Protein AF-L0RBZ3-F1 (afdb_monomer_lite)

Secondary structure (DSSP, 8-state):
---------------------------------------------------PPPS---PPTT-EEE--SSSS-SEEEEEEETTEEEEEEEESS-HHHHHHHHHHHTT-BHHHHHHHHTT---TTSS--HHHHHHHHHHHHHHHH-

Sequence (145 aa):
MLHFHDGKYNVANALFINLNNILSVNKYRGHDLNQHTGSNMENITIQPNIMTPPESLTTPAGTEIFIPKGVCAKQINFAVEDGKLSYLNFTGGCDGNLKAVSALTEGMELEDIIRKLSGITCGKKSTSCPDQLCCALREYINEKE

Foldseek 3Di:
DDDDDDDDDDDDDDDDDDDDDDDDDDDDDDDDDDDDDDDDPDPPPPDPPPPDPPPPDDQDPQWDWDQFPQEQWGIWIWHDDPQATQFIDTHGDDVVVRVVLGVVRHRHHLVVLLVPQAQDADDPTRHYPSNSVSVVSVVVVVVVD

InterPro domains:
  IPR023806 Conserved hypothetical protein CHP03905 [TIGR03905] (66-139)
  IPR024434 TSCPD domain [PF12637] (61-140)

Radius of gyration: 24.5 Å; chains: 1; bounding box: 53×67×56 Å

pLDDT: mean 73.97, std 28.12, range [30.16, 98.75]

Structure (mmCIF, N/CA/C/O backbone):
data_AF-L0RBZ3-F1
#
_entry.id   AF-L0RBZ3-F1
#
loop_
_atom_site.group_PDB
_atom_site.id
_atom_site.type_symbol
_atom_site.label_atom_id
_atom_site.label_alt_id
_atom_site.label_comp_id
_atom_site.label_asym_id
_atom_site.label_entity_id
_atom_site.label_seq_id
_atom_site.pdbx_PDB_ins_code
_atom_site.Cartn_x
_atom_site.Cartn_y
_atom_site.Cartn_z
_atom_site.occupancy
_atom_site.B_iso_or_equiv
_atom_site.auth_seq_id
_atom_site.auth_comp_id
_atom_site.auth_asym_id
_atom_site.auth_atom_id
_atom_site.pdbx_PDB_model_num
ATOM 1 N N . MET A 1 1 ? -1.928 -14.772 38.649 1.00 39.44 1 MET A N 1
ATOM 2 C CA . MET A 1 1 ? -0.603 -14.493 39.241 1.00 39.44 1 MET A CA 1
ATOM 3 C C . MET A 1 1 ? -0.080 -13.245 38.552 1.00 39.44 1 MET A C 1
ATOM 5 O O . MET A 1 1 ? -0.049 -13.224 37.331 1.00 39.44 1 MET A O 1
ATOM 9 N N . LEU A 1 2 ? 0.119 -12.179 39.325 1.00 30.16 2 LEU A N 1
ATOM 10 C CA . LEU A 1 2 ? 0.317 -10.798 38.880 1.00 30.16 2 LEU A CA 1
ATOM 11 C C . LEU A 1 2 ? 1.786 -10.517 38.498 1.00 30.16 2 LEU A C 1
ATOM 13 O O . LEU A 1 2 ? 2.682 -11.036 39.152 1.00 30.16 2 LEU A O 1
ATOM 17 N N . HIS A 1 3 ? 1.943 -9.688 37.457 1.00 36.25 3 HIS A N 1
ATOM 18 C CA . HIS A 1 3 ? 2.970 -8.671 37.144 1.00 36.25 3 HIS A CA 1
ATOM 19 C C . HIS A 1 3 ? 4.414 -8.783 37.658 1.00 36.25 3 HIS A C 1
ATOM 21 O O . HIS A 1 3 ? 4.619 -8.887 38.858 1.00 36.25 3 HIS A O 1
ATOM 27 N N . PHE A 1 4 ? 5.380 -8.455 36.778 1.00 34.16 4 PHE A N 1
ATOM 28 C CA . PHE A 1 4 ? 6.586 -7.676 37.125 1.00 34.16 4 PHE A CA 1
ATOM 29 C C . PHE A 1 4 ? 7.019 -6.717 35.991 1.00 34.16 4 PHE A C 1
ATOM 31 O O . PHE A 1 4 ? 6.820 -7.003 34.813 1.00 34.16 4 PHE A O 1
ATOM 38 N N . HIS A 1 5 ? 7.549 -5.562 36.411 1.00 36.91 5 HIS A N 1
ATOM 39 C CA . HIS A 1 5 ? 7.941 -4.342 35.684 1.00 36.91 5 HIS A CA 1
ATOM 40 C C . HIS A 1 5 ? 9.447 -4.284 35.327 1.00 36.91 5 HIS A C 1
ATOM 42 O O . HIS A 1 5 ? 10.261 -4.929 35.981 1.00 36.91 5 HIS A O 1
ATOM 48 N N . ASP A 1 6 ? 9.755 -3.407 34.359 1.00 43.78 6 ASP A N 1
ATOM 49 C CA . ASP A 1 6 ? 10.939 -2.546 34.141 1.00 43.78 6 ASP A CA 1
ATOM 50 C C . ASP A 1 6 ? 12.381 -3.093 34.173 1.00 43.78 6 ASP A C 1
ATOM 52 O O . ASP A 1 6 ? 12.951 -3.412 35.214 1.00 43.78 6 ASP A O 1
ATOM 56 N N . GLY A 1 7 ? 13.053 -2.974 33.018 1.00 33.84 7 GLY A N 1
ATOM 57 C CA . GLY A 1 7 ? 14.505 -3.087 32.860 1.00 33.84 7 GLY A CA 1
ATOM 58 C C . GLY A 1 7 ? 15.059 -1.963 31.980 1.00 33.84 7 GLY A C 1
ATOM 59 O O . GLY A 1 7 ? 14.930 -1.986 30.760 1.00 33.84 7 GLY A O 1
ATOM 60 N N . LYS A 1 8 ? 15.665 -0.965 32.627 1.00 37.09 8 LYS A N 1
ATOM 61 C CA . LYS A 1 8 ? 16.346 0.197 32.038 1.00 37.09 8 LYS A CA 1
ATOM 62 C C . LYS A 1 8 ? 17.596 -0.237 31.259 1.00 37.09 8 LYS A C 1
ATOM 64 O O . LYS A 1 8 ? 18.423 -0.953 31.815 1.00 37.09 8 LYS A O 1
ATOM 69 N N . TYR A 1 9 ? 17.809 0.303 30.058 1.00 37.69 9 TYR A N 1
ATOM 70 C CA . TYR A 1 9 ? 19.119 0.282 29.398 1.00 37.69 9 TYR A CA 1
ATOM 71 C C . TYR A 1 9 ? 19.612 1.710 29.188 1.00 37.69 9 TYR A C 1
ATOM 73 O O . TYR A 1 9 ? 18.964 2.520 28.533 1.00 37.69 9 TYR A O 1
ATOM 81 N N . ASN A 1 10 ? 20.762 2.007 29.786 1.00 35.66 10 ASN A N 1
ATOM 82 C CA . ASN A 1 10 ? 21.497 3.249 29.622 1.00 35.66 10 ASN A CA 1
ATOM 83 C C . ASN A 1 10 ? 22.984 2.875 29.593 1.00 35.66 10 ASN A C 1
ATOM 85 O O . ASN A 1 10 ? 23.515 2.425 30.606 1.00 35.66 10 ASN A O 1
ATOM 89 N N . VAL A 1 11 ? 23.642 3.019 28.442 1.00 40.28 11 VAL A N 1
ATOM 90 C CA . VAL A 1 11 ? 25.105 3.095 28.345 1.00 40.28 11 VAL A CA 1
ATOM 91 C C . VAL A 1 11 ? 25.464 4.147 27.305 1.00 40.28 11 VAL A C 1
ATOM 93 O O . VAL A 1 11 ? 25.094 4.068 26.136 1.00 40.28 11 VAL A O 1
ATOM 96 N N . ALA A 1 12 ? 26.153 5.169 27.792 1.00 34.03 12 ALA A N 1
ATOM 97 C CA . ALA A 1 12 ? 26.758 6.231 27.021 1.00 34.03 12 ALA A CA 1
ATOM 98 C C . ALA A 1 12 ? 28.023 5.748 26.284 1.00 34.03 12 ALA A C 1
ATOM 100 O O . ALA A 1 12 ? 28.672 4.793 26.705 1.00 34.03 12 ALA A O 1
ATOM 101 N N . ASN A 1 13 ? 28.402 6.540 25.275 1.00 33.22 13 ASN A N 1
ATOM 102 C CA . ASN A 1 13 ? 29.699 6.631 24.592 1.00 33.22 13 ASN A CA 1
ATOM 103 C C . ASN A 1 13 ? 30.103 5.536 23.590 1.00 33.22 13 ASN A C 1
ATOM 105 O O . ASN A 1 13 ? 30.628 4.493 23.960 1.00 33.22 13 ASN A O 1
ATOM 109 N N . ALA A 1 14 ? 30.109 5.919 22.309 1.00 34.59 14 ALA A N 1
ATOM 110 C CA . ALA A 1 14 ? 31.363 6.048 21.561 1.00 34.59 14 ALA A CA 1
ATOM 111 C C . ALA A 1 14 ? 31.198 7.050 20.402 1.00 34.59 14 ALA A C 1
ATOM 113 O O . ALA A 1 14 ? 30.315 6.926 19.558 1.00 34.59 14 ALA A O 1
ATOM 114 N N . LEU A 1 15 ? 32.051 8.072 20.429 1.00 33.34 15 LEU A N 1
ATOM 115 C CA . LEU A 1 15 ? 32.240 9.126 19.436 1.00 33.34 15 LEU A CA 1
ATOM 116 C C . LEU A 1 15 ? 32.949 8.578 18.175 1.00 33.34 15 LEU A C 1
ATOM 118 O O . LEU A 1 15 ? 33.496 7.481 18.218 1.00 33.34 15 LEU A O 1
ATOM 122 N N . PHE A 1 16 ? 33.039 9.429 17.142 1.00 34.19 16 PHE A N 1
ATOM 123 C CA . PHE A 1 16 ? 33.895 9.383 15.936 1.00 34.19 16 PHE A CA 1
ATOM 124 C C . PHE A 1 16 ? 33.247 8.913 14.631 1.00 34.19 16 PHE A C 1
ATOM 126 O O . PHE A 1 16 ? 33.379 7.748 14.289 1.00 34.19 16 PHE A O 1
ATOM 133 N N . ILE A 1 17 ? 32.748 9.863 13.816 1.00 39.88 17 ILE A N 1
ATOM 134 C CA . ILE A 1 17 ? 33.034 9.896 12.365 1.00 39.88 17 ILE A CA 1
ATOM 135 C C . ILE A 1 17 ? 33.195 11.356 11.881 1.00 39.88 17 ILE A C 1
ATOM 137 O O . ILE A 1 17 ? 32.236 12.103 11.736 1.00 39.88 17 ILE A O 1
ATOM 141 N N . ASN A 1 18 ? 34.465 11.729 11.709 1.00 39.19 18 ASN A N 1
ATOM 142 C CA . ASN A 1 18 ? 35.099 12.483 10.616 1.00 39.19 18 ASN A CA 1
ATOM 143 C C . ASN A 1 18 ? 34.283 13.537 9.817 1.00 39.19 18 ASN A C 1
ATOM 145 O O . ASN A 1 18 ? 33.450 13.199 8.977 1.00 39.19 18 ASN A O 1
ATOM 149 N N . LEU A 1 19 ? 34.645 14.817 9.998 1.00 40.09 19 LEU A N 1
ATOM 150 C CA . LEU A 1 19 ? 34.426 15.894 9.024 1.00 40.09 19 LEU A CA 1
ATOM 151 C C . LEU A 1 19 ? 35.299 15.650 7.788 1.00 40.09 19 LEU A C 1
ATOM 153 O O . LEU A 1 19 ? 36.502 15.527 7.961 1.00 40.09 19 LEU A O 1
ATOM 157 N N . ASN A 1 20 ? 34.718 15.676 6.581 1.00 35.69 20 ASN A N 1
ATOM 158 C CA . ASN A 1 20 ? 35.278 16.285 5.356 1.00 35.69 20 ASN A CA 1
ATOM 159 C C . ASN A 1 20 ? 34.463 15.852 4.122 1.00 35.69 20 ASN A C 1
ATOM 161 O O . ASN A 1 20 ? 34.707 14.781 3.578 1.00 35.69 20 ASN A O 1
ATOM 165 N N . ASN A 1 21 ? 33.537 16.688 3.641 1.00 34.31 21 ASN A N 1
ATOM 166 C CA . ASN A 1 21 ? 33.664 17.276 2.300 1.00 34.31 21 ASN A CA 1
ATOM 167 C C . ASN A 1 21 ? 32.535 18.272 2.017 1.00 34.31 21 ASN A C 1
ATOM 169 O O . ASN A 1 21 ? 31.353 17.936 2.042 1.00 34.31 21 ASN A O 1
ATOM 173 N N . ILE A 1 22 ? 32.942 19.501 1.724 1.00 44.59 22 ILE A N 1
ATOM 174 C CA . ILE A 1 22 ? 32.102 20.619 1.316 1.00 44.59 22 ILE A CA 1
ATOM 175 C C . ILE A 1 22 ? 32.179 20.712 -0.221 1.00 44.59 22 ILE A C 1
ATOM 177 O O . ILE A 1 22 ? 33.236 20.481 -0.801 1.00 44.59 22 ILE A O 1
ATOM 181 N N . LEU A 1 23 ? 31.077 21.158 -0.833 1.00 33.53 23 LEU A N 1
ATOM 182 C CA . LEU A 1 23 ? 30.944 21.744 -2.178 1.00 33.53 23 LEU A CA 1
ATOM 183 C C . LEU A 1 23 ? 30.796 20.775 -3.365 1.00 33.53 23 LEU A C 1
ATOM 185 O O . LEU A 1 23 ? 31.762 20.290 -3.944 1.00 33.53 23 LEU A O 1
ATOM 189 N N . SER A 1 24 ? 29.568 20.693 -3.884 1.00 38.66 24 SER A N 1
ATOM 190 C CA . SER A 1 24 ? 29.380 20.876 -5.323 1.00 38.66 24 SER A CA 1
ATOM 191 C C . SER A 1 24 ? 28.091 21.640 -5.615 1.00 38.66 24 SER A C 1
ATOM 193 O O . SER A 1 24 ? 27.129 21.621 -4.852 1.00 38.66 24 SER A O 1
ATOM 195 N N . VAL A 1 25 ? 28.163 22.414 -6.685 1.00 39.44 25 VAL A N 1
ATOM 196 C CA . VAL A 1 25 ? 27.562 23.733 -6.867 1.00 39.44 25 VAL A CA 1
ATOM 197 C C . VAL A 1 25 ? 26.277 23.600 -7.682 1.00 39.44 25 VAL A C 1
ATOM 199 O O . VAL A 1 25 ? 26.298 23.046 -8.780 1.00 39.44 25 VAL A O 1
ATOM 202 N N . ASN A 1 26 ? 25.158 24.125 -7.181 1.00 36.62 26 ASN A N 1
ATOM 203 C CA . ASN A 1 26 ? 23.895 24.156 -7.919 1.00 36.62 26 ASN A CA 1
ATOM 204 C C . ASN A 1 26 ? 23.937 25.304 -8.945 1.00 36.62 26 ASN A C 1
ATOM 206 O O . ASN A 1 26 ? 23.831 26.476 -8.589 1.00 36.62 26 ASN A O 1
ATOM 210 N N . LYS A 1 27 ? 24.137 24.975 -10.226 1.00 38.34 27 LYS A N 1
ATOM 211 C CA . LYS A 1 27 ? 24.132 25.928 -11.346 1.00 38.34 27 LYS A CA 1
ATOM 212 C C . LYS A 1 27 ? 22.738 25.965 -11.976 1.00 38.34 27 LYS A C 1
ATOM 214 O O . LYS A 1 27 ? 22.480 25.231 -12.924 1.00 38.34 27 LYS A O 1
ATOM 219 N N . TYR A 1 28 ? 21.863 26.839 -11.482 1.00 34.00 28 TYR A N 1
ATOM 220 C CA . TYR A 1 28 ? 20.672 27.262 -12.228 1.00 34.00 28 TYR A CA 1
ATOM 221 C C . TYR A 1 28 ? 20.968 28.569 -12.972 1.00 34.00 28 TYR A C 1
ATOM 223 O O . TYR A 1 28 ? 21.580 29.489 -12.434 1.00 34.00 28 TYR A O 1
ATOM 231 N N . ARG A 1 29 ? 20.605 28.600 -14.256 1.00 35.72 29 ARG A N 1
ATOM 232 C CA . ARG A 1 29 ? 20.948 29.631 -15.239 1.00 35.72 29 ARG A CA 1
ATOM 233 C C . ARG A 1 29 ? 19.670 30.317 -15.731 1.00 35.72 29 ARG A C 1
ATOM 235 O O . ARG A 1 29 ? 18.793 29.628 -16.237 1.00 35.72 29 ARG A O 1
ATOM 242 N N . GLY A 1 30 ? 19.681 31.653 -15.695 1.00 32.47 30 GLY A N 1
ATOM 243 C CA . GLY A 1 30 ? 18.797 32.570 -16.436 1.00 32.47 30 GLY A CA 1
ATOM 244 C C . GLY A 1 30 ? 17.555 33.019 -15.657 1.00 32.47 30 GLY A C 1
ATOM 245 O O . GLY A 1 30 ? 16.955 32.211 -14.969 1.00 32.47 30 GLY A O 1
ATOM 246 N N . HIS A 1 31 ? 17.094 34.264 -15.726 1.00 36.84 31 HIS A N 1
ATOM 247 C CA . HIS A 1 31 ? 17.584 35.477 -16.380 1.00 36.84 31 HIS A CA 1
ATOM 248 C C . HIS A 1 31 ? 16.787 36.662 -15.790 1.00 36.84 31 HIS A C 1
ATOM 250 O O . HIS A 1 31 ? 15.692 36.468 -15.271 1.00 36.84 31 HIS A O 1
ATOM 256 N N . ASP A 1 32 ? 17.353 37.854 -15.956 1.00 40.84 32 ASP A N 1
ATOM 257 C CA . ASP A 1 32 ? 16.759 39.194 -15.864 1.00 40.84 32 ASP A CA 1
ATOM 258 C C . ASP A 1 32 ? 16.985 40.065 -14.616 1.00 40.84 32 ASP A C 1
ATOM 260 O O . ASP A 1 32 ? 16.631 39.787 -13.474 1.00 40.84 32 ASP A O 1
ATOM 264 N N . LEU A 1 33 ? 17.642 41.175 -14.955 1.00 41.03 33 LEU A N 1
ATOM 265 C CA . LEU A 1 33 ? 18.094 42.320 -14.196 1.00 41.03 33 LEU A CA 1
ATOM 266 C C . LEU A 1 33 ? 16.918 43.283 -13.998 1.00 41.03 33 LEU A C 1
ATOM 268 O O . LEU A 1 33 ? 16.262 43.629 -14.976 1.00 41.03 33 LEU A O 1
ATOM 272 N N . ASN A 1 34 ? 16.757 43.859 -12.807 1.00 35.72 34 ASN A N 1
ATOM 273 C CA . ASN A 1 34 ? 17.034 45.288 -12.672 1.00 35.72 34 ASN A CA 1
ATOM 274 C C . ASN A 1 34 ? 17.057 45.778 -11.228 1.00 35.72 34 ASN A C 1
ATOM 276 O O . ASN A 1 34 ? 16.448 45.235 -10.315 1.00 35.72 34 ASN A O 1
ATOM 280 N N . GLN A 1 35 ? 17.846 46.830 -11.098 1.00 43.41 35 GLN A N 1
ATOM 281 C CA . 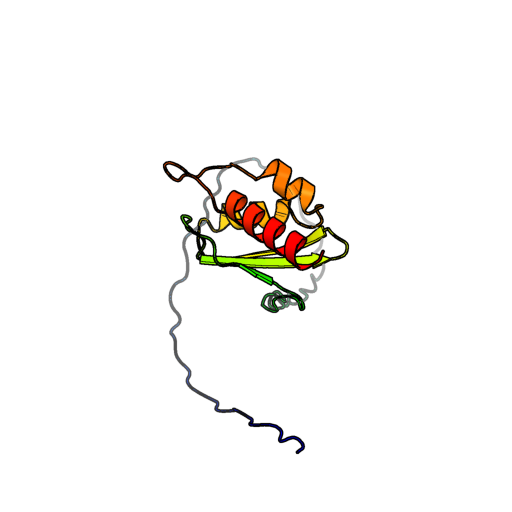GLN A 1 35 ? 18.315 47.491 -9.901 1.00 43.41 35 GLN A CA 1
ATOM 282 C C . GLN A 1 35 ? 17.200 48.292 -9.226 1.00 43.41 35 GLN A C 1
ATOM 284 O O . GLN A 1 35 ? 16.448 48.978 -9.911 1.00 43.41 35 GLN A O 1
ATOM 289 N N . HIS A 1 36 ? 17.179 48.312 -7.893 1.00 42.53 36 HIS A N 1
ATOM 290 C CA . HIS A 1 36 ? 16.720 49.490 -7.168 1.00 42.53 36 HIS A CA 1
ATOM 291 C C . HIS A 1 36 ? 17.551 49.732 -5.905 1.00 42.53 36 HIS A C 1
ATOM 293 O O . HIS A 1 36 ? 17.886 48.839 -5.133 1.00 42.53 36 HIS A O 1
ATOM 299 N N . THR A 1 37 ? 17.914 51.002 -5.815 1.00 39.09 37 THR A N 1
ATOM 300 C CA . THR A 1 37 ? 18.661 51.769 -4.825 1.00 39.09 37 THR A CA 1
ATOM 301 C C . THR A 1 37 ? 18.242 51.530 -3.377 1.00 39.09 37 THR A C 1
ATOM 303 O O . THR A 1 37 ? 17.073 51.295 -3.090 1.00 39.09 37 THR A O 1
ATOM 306 N N . GLY A 1 38 ? 19.221 51.631 -2.476 1.00 41.69 38 GLY A N 1
ATOM 307 C CA . GLY A 1 38 ? 19.097 51.254 -1.075 1.00 41.69 38 GLY A CA 1
ATOM 308 C C . GLY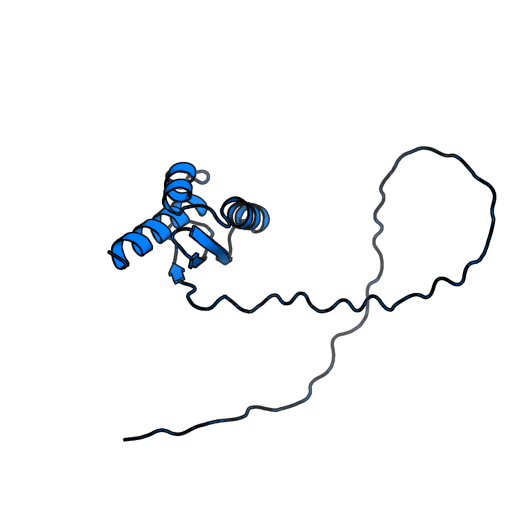 A 1 38 ? 18.159 52.092 -0.212 1.00 41.69 38 GLY A C 1
ATOM 309 O O . GLY A 1 38 ? 17.840 53.235 -0.517 1.00 41.69 38 GLY A O 1
ATOM 310 N N . SER A 1 39 ? 17.817 51.501 0.930 1.00 39.34 39 SER A N 1
ATOM 311 C CA . SER A 1 39 ? 17.434 52.182 2.166 1.00 39.34 39 SER A CA 1
ATOM 312 C C . SER A 1 39 ? 17.312 51.154 3.295 1.00 39.34 39 SER A C 1
ATOM 314 O O . SER A 1 39 ? 16.709 50.104 3.102 1.00 39.34 39 SER A O 1
ATOM 316 N N . ASN A 1 40 ? 17.833 51.529 4.463 1.00 44.88 40 ASN A N 1
ATOM 317 C CA . ASN A 1 40 ? 17.548 51.002 5.800 1.00 44.88 40 ASN A CA 1
ATOM 318 C C . ASN A 1 40 ? 18.056 49.599 6.162 1.00 44.88 40 ASN A C 1
ATOM 320 O O . ASN A 1 40 ? 17.445 48.567 5.910 1.00 44.88 40 ASN A O 1
ATOM 324 N N . MET A 1 41 ? 19.171 49.619 6.892 1.00 42.81 41 MET A N 1
ATOM 325 C CA . MET A 1 41 ? 19.642 48.533 7.741 1.00 42.81 41 MET A CA 1
ATOM 326 C C . MET A 1 41 ? 18.719 48.439 8.966 1.00 42.81 41 MET A C 1
ATOM 328 O O . MET A 1 41 ? 19.019 48.979 10.028 1.00 42.81 41 MET A O 1
ATOM 332 N N . GLU A 1 42 ? 17.555 47.812 8.805 1.00 44.34 42 GLU A N 1
ATOM 333 C CA . GLU A 1 42 ? 16.778 47.339 9.949 1.00 44.34 42 GLU A CA 1
ATOM 334 C C . GLU A 1 42 ? 17.466 46.093 10.517 1.00 44.34 42 GLU A C 1
ATOM 336 O O . GLU A 1 42 ? 17.855 45.185 9.780 1.00 44.34 42 GLU A O 1
ATOM 341 N N . ASN A 1 43 ? 17.664 46.074 11.836 1.00 45.59 43 ASN A N 1
ATOM 342 C CA . ASN A 1 43 ? 18.200 44.932 12.570 1.00 45.59 43 ASN A CA 1
ATOM 343 C 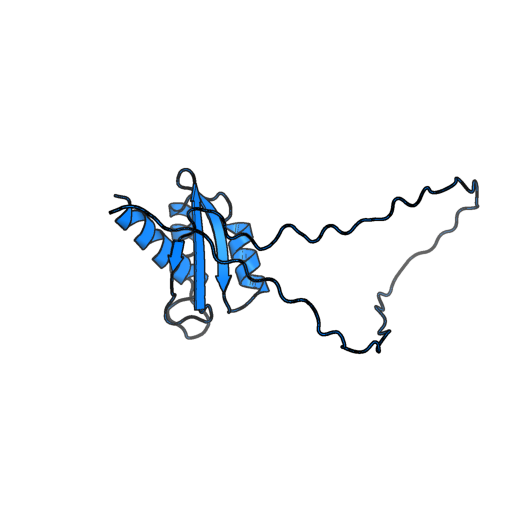C . ASN A 1 43 ? 17.291 43.716 12.353 1.00 45.59 43 ASN A C 1
ATOM 345 O O . ASN A 1 43 ? 16.292 43.535 13.052 1.00 45.59 43 ASN A O 1
ATOM 349 N N . ILE A 1 44 ? 17.660 42.861 11.401 1.00 42.75 44 ILE A N 1
ATOM 350 C CA . ILE A 1 44 ? 17.051 41.549 11.231 1.00 42.75 44 ILE A CA 1
ATOM 351 C C . ILE A 1 44 ? 17.426 40.741 12.472 1.00 42.75 44 ILE A C 1
ATOM 353 O O . ILE A 1 44 ? 18.547 40.250 12.609 1.00 42.75 44 ILE A O 1
ATOM 357 N N . THR A 1 45 ? 16.483 40.623 13.403 1.00 44.88 45 THR A N 1
ATOM 358 C CA . THR A 1 45 ? 16.573 39.640 14.481 1.00 44.88 45 THR A CA 1
ATOM 359 C C . THR A 1 45 ? 16.485 38.269 13.827 1.00 44.88 45 THR A C 1
ATOM 361 O O . THR A 1 45 ? 15.402 37.805 13.476 1.00 44.88 45 THR A O 1
ATOM 364 N N . ILE A 1 46 ? 17.639 37.640 13.604 1.00 47.31 46 ILE A N 1
ATOM 365 C CA . ILE A 1 46 ? 17.714 36.253 13.160 1.00 47.31 46 ILE A CA 1
ATOM 366 C C . ILE A 1 46 ? 17.214 35.410 14.329 1.00 47.31 46 ILE A C 1
ATOM 368 O O . ILE A 1 46 ? 17.956 35.132 15.271 1.00 47.31 46 ILE A O 1
ATOM 372 N N . GLN A 1 47 ? 15.938 35.029 14.297 1.00 39.78 47 GLN A N 1
ATOM 373 C CA . GLN A 1 47 ? 15.505 33.915 15.122 1.00 39.78 47 GLN A CA 1
ATOM 374 C C . GLN A 1 47 ? 16.274 32.682 14.635 1.00 39.78 47 GLN A C 1
ATOM 376 O O . GLN A 1 47 ? 16.283 32.425 13.425 1.00 39.78 47 GLN A O 1
ATOM 381 N N . PRO A 1 48 ? 16.961 31.937 15.519 1.00 51.38 48 PRO A N 1
ATOM 382 C CA . PRO A 1 48 ? 17.553 30.675 15.121 1.00 51.38 48 PRO A CA 1
ATOM 383 C C . PRO A 1 48 ? 16.415 29.803 14.600 1.00 51.38 48 PRO A C 1
ATOM 385 O O . PRO A 1 48 ? 15.478 29.489 15.332 1.00 51.38 48 PRO A O 1
ATOM 388 N N . ASN A 1 49 ? 16.479 29.453 13.317 1.00 48.94 49 ASN A N 1
ATOM 389 C CA . ASN A 1 49 ? 15.604 28.446 12.749 1.00 48.94 49 ASN A CA 1
ATOM 390 C C . ASN A 1 49 ? 16.003 27.118 13.397 1.00 48.94 49 ASN A C 1
ATOM 392 O O . ASN A 1 49 ? 16.908 26.426 12.926 1.00 48.94 49 ASN A O 1
ATOM 396 N N . ILE A 1 50 ? 15.408 26.822 14.552 1.00 44.09 50 ILE A N 1
ATOM 397 C CA . ILE A 1 50 ? 15.515 25.519 15.184 1.00 44.09 50 ILE A CA 1
ATOM 398 C C . ILE A 1 50 ? 14.758 24.593 14.245 1.00 44.09 50 ILE A C 1
ATOM 400 O O . ILE A 1 50 ? 13.533 24.525 14.268 1.00 44.09 50 ILE A O 1
ATOM 404 N N . MET A 1 51 ? 15.514 23.919 13.379 1.00 34.78 51 MET A N 1
ATOM 405 C CA . MET A 1 51 ? 15.066 22.721 12.694 1.00 34.78 51 MET A CA 1
ATOM 406 C C . MET A 1 51 ? 14.745 21.716 13.797 1.00 34.78 51 MET A C 1
ATOM 408 O O . MET A 1 51 ? 15.608 20.956 14.236 1.00 34.78 51 MET A O 1
ATOM 412 N N . THR A 1 52 ? 13.519 21.758 14.312 1.00 41.19 52 THR A N 1
ATOM 413 C CA . THR A 1 52 ? 12.986 20.627 15.050 1.00 41.19 52 THR A CA 1
ATOM 414 C C . THR A 1 52 ? 13.119 19.436 14.107 1.00 41.19 52 THR A C 1
ATOM 416 O O . THR A 1 52 ? 12.723 19.561 12.941 1.00 41.19 52 THR A O 1
ATOM 419 N N . PRO A 1 53 ? 13.712 18.311 14.544 1.00 43.38 53 PRO A N 1
ATOM 420 C CA . PRO A 1 53 ? 13.606 17.072 13.792 1.00 43.38 53 PRO A CA 1
ATOM 421 C C . PRO A 1 53 ? 12.134 16.910 13.407 1.00 43.38 53 PRO A C 1
ATOM 423 O O . PRO A 1 53 ? 11.290 17.126 14.285 1.00 43.38 53 PRO A O 1
ATOM 426 N N . PRO A 1 54 ? 11.793 16.625 12.135 1.00 49.59 54 PRO A N 1
ATOM 427 C CA . PRO A 1 54 ? 10.417 16.292 11.823 1.00 49.59 54 PRO A CA 1
ATOM 428 C C . PRO A 1 54 ? 10.026 15.185 12.793 1.00 49.59 54 PRO A C 1
ATOM 430 O O . PRO A 1 54 ? 10.784 14.234 12.998 1.00 49.59 54 PRO A O 1
ATOM 433 N N . GLU A 1 55 ? 8.894 15.368 13.453 1.00 44.75 55 GLU A N 1
ATOM 434 C CA . GLU A 1 55 ? 8.249 14.386 14.309 1.00 44.75 55 GLU A CA 1
ATOM 435 C C . GLU A 1 55 ? 7.827 13.199 13.427 1.00 44.75 55 GLU A C 1
ATOM 437 O O . GLU A 1 55 ? 6.672 13.006 13.081 1.00 44.75 55 GLU A O 1
ATOM 442 N N . SER A 1 56 ? 8.806 12.459 12.916 1.00 48.66 56 SER A N 1
ATOM 443 C CA . SER A 1 56 ? 8.634 11.415 11.922 1.00 48.66 56 SER A CA 1
ATOM 444 C C . SER A 1 56 ? 9.403 10.212 12.421 1.00 48.66 56 SER A C 1
ATOM 446 O O . SER A 1 56 ? 10.619 10.161 12.253 1.00 48.66 56 SER A O 1
ATOM 448 N N . LEU A 1 57 ? 8.698 9.303 13.097 1.00 53.28 57 LEU A N 1
ATOM 449 C CA . LEU A 1 57 ? 9.009 7.866 13.213 1.00 53.28 57 LEU A CA 1
ATOM 450 C C . LEU A 1 57 ? 8.041 7.119 14.151 1.00 53.28 57 LEU A C 1
ATOM 452 O O . LEU A 1 57 ? 8.281 5.955 14.459 1.00 53.28 57 LEU A O 1
ATOM 456 N N . THR A 1 58 ? 6.932 7.720 14.587 1.00 58.69 58 THR A N 1
ATOM 457 C CA . THR A 1 58 ? 5.891 6.971 15.298 1.00 58.69 58 THR A CA 1
ATOM 458 C C . THR A 1 58 ? 4.855 6.473 14.301 1.00 58.69 58 THR A C 1
ATOM 460 O O . THR A 1 58 ? 3.993 7.224 13.854 1.00 58.69 58 THR A O 1
ATOM 463 N N . THR A 1 59 ? 4.962 5.198 13.925 1.00 75.00 59 THR A N 1
ATOM 464 C CA . THR A 1 59 ? 3.866 4.463 13.280 1.00 75.00 59 THR A CA 1
ATOM 465 C C . THR A 1 59 ? 2.592 4.649 14.122 1.00 75.00 59 THR A C 1
ATOM 467 O O . THR A 1 59 ? 2.659 4.393 15.329 1.00 75.00 59 THR A O 1
ATOM 470 N N . PRO A 1 60 ? 1.462 5.111 13.549 1.00 85.75 60 PRO A N 1
ATOM 471 C CA . PRO A 1 60 ? 0.241 5.358 14.313 1.00 85.75 60 PRO A CA 1
ATOM 472 C C . PRO A 1 60 ? -0.275 4.105 15.031 1.00 85.75 60 PRO A C 1
ATOM 474 O O . PRO A 1 60 ? -0.103 2.977 14.556 1.00 85.75 60 PRO A O 1
ATOM 477 N N . ALA A 1 61 ? -0.931 4.295 16.178 1.00 84.62 61 ALA A N 1
ATOM 478 C CA . ALA A 1 61 ? -1.644 3.211 16.848 1.00 84.62 61 ALA A CA 1
ATOM 479 C C . ALA A 1 61 ? -2.755 2.666 15.931 1.00 84.62 61 ALA A C 1
ATOM 481 O O . ALA A 1 61 ? -3.387 3.431 15.213 1.00 84.62 61 ALA A O 1
ATOM 482 N N . GLY A 1 62 ? -2.982 1.349 15.944 1.00 89.81 62 GLY A N 1
ATOM 483 C CA . GLY A 1 62 ? -3.959 0.712 15.047 1.00 89.81 62 GLY A CA 1
ATOM 484 C C . GLY A 1 62 ? -3.462 0.496 13.613 1.00 89.81 62 GLY A C 1
ATOM 485 O O . GLY A 1 62 ? -4.270 0.263 12.721 1.00 89.81 62 GLY A O 1
ATOM 486 N N . THR A 1 63 ? -2.147 0.569 13.384 1.00 96.12 63 THR A N 1
ATOM 487 C CA . THR A 1 63 ? -1.557 0.222 12.087 1.00 96.12 63 THR A CA 1
ATOM 488 C C . THR A 1 63 ? -1.599 -1.286 11.849 1.00 96.12 63 THR A C 1
ATOM 490 O O . THR A 1 63 ? -1.033 -2.062 12.620 1.00 96.12 63 THR A O 1
ATOM 493 N N . GLU A 1 64 ? -2.188 -1.669 10.725 1.00 97.38 64 GLU A N 1
ATOM 494 C CA . GLU A 1 64 ? -2.180 -3.010 10.161 1.00 97.38 64 GLU A CA 1
ATOM 495 C C . GLU A 1 64 ? -0.941 -3.223 9.287 1.00 97.38 64 GLU A C 1
ATOM 497 O O . GLU A 1 64 ? -0.442 -2.299 8.632 1.00 97.38 64 GLU A O 1
ATOM 502 N N . ILE A 1 65 ? -0.437 -4.458 9.267 1.00 97.94 65 ILE A N 1
ATOM 503 C CA . ILE A 1 65 ? 0.760 -4.840 8.513 1.00 97.94 65 ILE A CA 1
ATOM 504 C C . ILE A 1 65 ? 0.406 -5.942 7.523 1.00 97.94 65 ILE A C 1
ATOM 506 O O . ILE A 1 65 ? -0.002 -7.034 7.908 1.00 97.94 65 ILE A O 1
ATOM 510 N N . PHE A 1 66 ? 0.670 -5.691 6.244 1.00 98.38 66 PHE A N 1
ATOM 511 C CA . PHE A 1 66 ? 0.459 -6.645 5.165 1.00 98.38 66 PHE A CA 1
A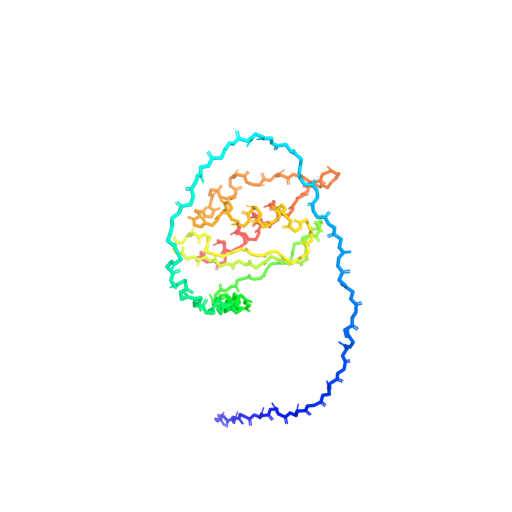TOM 512 C C . PHE A 1 66 ? 1.764 -6.943 4.419 1.00 98.38 66 PHE A C 1
ATOM 514 O O . PHE A 1 66 ? 2.540 -6.038 4.094 1.00 98.38 66 PHE A O 1
ATOM 521 N N . ILE A 1 67 ? 2.007 -8.222 4.114 1.00 98.50 67 ILE A N 1
ATOM 522 C CA . ILE A 1 67 ? 3.188 -8.673 3.365 1.00 98.50 67 ILE A CA 1
ATOM 523 C C . ILE A 1 67 ? 2.787 -8.971 1.915 1.00 98.50 67 ILE A C 1
ATOM 525 O O . ILE A 1 67 ? 2.204 -10.024 1.637 1.00 98.50 67 ILE A O 1
ATOM 529 N N . PRO A 1 68 ? 3.111 -8.076 0.965 1.00 98.06 68 PRO A N 1
ATOM 530 C CA . PRO A 1 68 ? 2.656 -8.209 -0.407 1.00 98.06 68 PRO A CA 1
ATOM 531 C C . PRO A 1 68 ? 3.451 -9.272 -1.172 1.00 98.06 68 PRO A C 1
ATOM 533 O O . PRO A 1 68 ? 4.622 -9.547 -0.889 1.00 98.06 68 PRO A O 1
ATOM 536 N N . LYS A 1 69 ? 2.828 -9.856 -2.198 1.00 98.00 69 LYS A N 1
ATOM 537 C CA . LYS A 1 69 ? 3.408 -10.946 -2.998 1.00 98.00 69 LYS A CA 1
ATOM 538 C C . LYS A 1 69 ? 3.617 -10.505 -4.446 1.00 98.00 69 LYS A C 1
ATOM 540 O O . LYS A 1 69 ? 2.849 -9.732 -5.002 1.00 98.00 69 LYS A O 1
ATOM 545 N N . GLY A 1 70 ? 4.696 -10.981 -5.071 1.00 97.69 70 GLY A N 1
ATOM 546 C CA . GLY A 1 70 ? 4.979 -10.719 -6.492 1.00 97.69 70 GLY A CA 1
ATOM 547 C C . GLY A 1 70 ? 5.421 -9.287 -6.838 1.00 97.69 70 GLY A C 1
ATOM 548 O O . GLY A 1 70 ? 5.611 -8.973 -8.013 1.00 97.69 70 GLY A O 1
ATOM 549 N N . VAL A 1 71 ? 5.647 -8.413 -5.851 1.00 98.25 71 VAL A N 1
ATOM 550 C CA . VAL A 1 71 ? 5.978 -6.988 -6.053 1.00 98.25 71 VAL A CA 1
ATOM 551 C C . VAL A 1 71 ? 7.334 -6.602 -5.450 1.00 98.25 71 VAL A C 1
ATOM 553 O O . VAL A 1 71 ? 8.060 -7.443 -4.927 1.00 98.25 71 VAL A O 1
ATOM 556 N N . CYS A 1 72 ? 7.755 -5.345 -5.638 1.00 97.38 72 CYS A N 1
ATOM 557 C CA . CYS A 1 72 ? 9.029 -4.848 -5.102 1.00 97.38 72 CYS A CA 1
ATOM 558 C C . CYS A 1 72 ? 8.936 -4.377 -3.643 1.00 97.38 72 CYS A C 1
ATOM 560 O O . CYS A 1 72 ? 9.932 -4.500 -2.928 1.00 97.38 72 CYS A O 1
ATOM 562 N N . ALA A 1 73 ? 7.770 -3.887 -3.204 1.00 97.81 73 ALA A N 1
ATOM 563 C CA . ALA A 1 73 ? 7.507 -3.622 -1.792 1.00 97.81 73 ALA A CA 1
ATOM 564 C C . ALA A 1 73 ? 7.614 -4.918 -0.974 1.00 97.81 73 ALA A C 1
ATOM 566 O O . ALA A 1 73 ? 7.311 -6.006 -1.467 1.00 97.81 73 ALA A O 1
ATOM 567 N N . LYS A 1 74 ? 8.088 -4.793 0.264 1.00 98.25 74 LYS A N 1
ATOM 568 C CA . LYS A 1 74 ? 8.288 -5.893 1.217 1.00 98.25 74 LYS A CA 1
ATOM 569 C C . LYS A 1 74 ? 7.266 -5.893 2.340 1.00 98.25 74 LYS A C 1
ATOM 571 O O . LYS A 1 74 ? 7.018 -6.943 2.916 1.00 98.25 74 LYS A O 1
ATOM 576 N N . GLN A 1 75 ? 6.679 -4.736 2.614 1.00 98.50 75 GLN A N 1
ATOM 577 C CA . GLN A 1 75 ? 5.676 -4.542 3.648 1.00 98.50 75 GLN A CA 1
ATOM 578 C C . GLN A 1 75 ? 4.808 -3.340 3.275 1.00 98.50 75 GLN A C 1
ATOM 580 O O . GLN A 1 75 ? 5.310 -2.378 2.682 1.00 98.50 75 GLN A O 1
ATOM 585 N N . ILE A 1 76 ? 3.526 -3.416 3.612 1.00 98.50 76 ILE A N 1
ATOM 586 C CA . ILE A 1 76 ? 2.559 -2.325 3.531 1.00 98.50 76 ILE A CA 1
ATOM 587 C C . ILE A 1 76 ? 2.020 -2.121 4.944 1.00 98.50 76 ILE A C 1
ATOM 589 O O . ILE A 1 76 ? 1.505 -3.060 5.540 1.00 98.50 76 ILE A O 1
ATOM 593 N N . ASN A 1 77 ? 2.170 -0.911 5.466 1.00 98.25 77 ASN A N 1
ATOM 594 C CA . ASN A 1 77 ? 1.638 -0.497 6.757 1.00 98.25 77 ASN A CA 1
ATOM 595 C C . ASN A 1 77 ? 0.521 0.497 6.500 1.00 98.25 77 ASN A C 1
ATOM 597 O O . ASN A 1 77 ? 0.759 1.481 5.798 1.00 98.25 77 ASN A O 1
ATOM 601 N N . PHE A 1 78 ? -0.660 0.269 7.055 1.00 98.25 78 PHE A N 1
ATOM 602 C CA . PHE A 1 78 ? -1.774 1.190 6.876 1.00 98.25 78 PHE A CA 1
ATOM 603 C C . PHE A 1 78 ? -2.650 1.273 8.119 1.00 98.25 78 PHE A C 1
ATOM 605 O O . PHE A 1 78 ? -2.689 0.337 8.906 1.00 98.25 78 PHE A O 1
ATOM 612 N N . ALA A 1 79 ? -3.343 2.392 8.297 1.00 97.44 79 ALA A N 1
ATOM 613 C CA . ALA A 1 79 ? -4.353 2.553 9.338 1.00 97.44 79 ALA A CA 1
ATOM 614 C C . ALA A 1 79 ? -5.645 3.085 8.718 1.00 97.44 79 ALA A C 1
ATOM 616 O O . ALA A 1 79 ? -5.617 3.777 7.693 1.00 97.44 79 ALA A O 1
ATOM 617 N N . VAL A 1 80 ? -6.769 2.718 9.328 1.00 96.88 80 VAL A N 1
ATOM 618 C CA . VAL A 1 80 ? -8.109 3.066 8.858 1.00 96.88 80 VAL A CA 1
ATOM 619 C C . VAL A 1 80 ? -8.868 3.744 9.990 1.00 96.88 80 VAL A C 1
ATOM 621 O O . VAL A 1 80 ? -8.949 3.206 11.092 1.00 96.88 80 VAL A O 1
ATOM 624 N N . GLU A 1 81 ? -9.450 4.901 9.697 1.00 95.94 81 GLU A N 1
ATOM 625 C CA . GLU A 1 81 ? -10.282 5.686 10.610 1.00 95.94 81 GLU A CA 1
ATOM 626 C C . GLU A 1 81 ? -11.591 6.027 9.901 1.00 95.94 81 GLU A C 1
ATOM 628 O O . GLU A 1 81 ? -11.578 6.531 8.779 1.00 95.94 81 GLU A O 1
ATOM 633 N N . ASP A 1 82 ? -12.727 5.709 10.527 1.00 95.44 82 ASP A N 1
ATOM 634 C CA . ASP A 1 82 ? -14.070 5.986 9.996 1.00 95.44 82 ASP A CA 1
ATOM 635 C C . ASP A 1 82 ? -14.284 5.522 8.538 1.00 95.44 82 ASP A C 1
ATOM 637 O O . ASP A 1 82 ? -14.898 6.218 7.731 1.00 95.44 82 ASP A O 1
ATOM 641 N N . GLY A 1 83 ? -13.749 4.346 8.185 1.00 95.75 83 GLY A N 1
ATOM 642 C CA . GLY A 1 83 ? -13.853 3.773 6.832 1.00 95.75 83 GLY A CA 1
ATOM 643 C C . GLY A 1 83 ? -12.894 4.380 5.799 1.00 95.75 83 GLY A C 1
ATOM 644 O O . GLY A 1 83 ? -12.926 4.009 4.624 1.00 95.75 83 GLY A O 1
ATOM 645 N N . LYS A 1 84 ? -12.002 5.278 6.226 1.00 98.12 84 LYS A N 1
ATOM 646 C CA . LYS A 1 84 ? -11.045 5.978 5.367 1.00 98.12 84 LYS A CA 1
ATOM 647 C C . LYS A 1 84 ? -9.614 5.616 5.709 1.00 98.12 84 LYS A C 1
ATOM 649 O O . LYS A 1 84 ? -9.272 5.372 6.861 1.00 98.12 84 LYS A O 1
ATOM 654 N N . LEU A 1 85 ? -8.755 5.622 4.698 1.00 98.12 85 LEU A N 1
ATOM 655 C CA . LEU A 1 85 ? -7.328 5.378 4.870 1.00 98.12 85 LEU A CA 1
ATOM 656 C C . LEU A 1 85 ? -6.663 6.596 5.534 1.00 98.12 85 LEU A C 1
ATOM 658 O O . LEU A 1 85 ? -6.476 7.619 4.878 1.00 98.12 85 LEU A O 1
ATOM 662 N N . SER A 1 86 ? -6.297 6.500 6.815 1.00 97.38 86 SER A N 1
ATOM 663 C CA . SER A 1 86 ? -5.655 7.600 7.558 1.00 97.38 86 SER A CA 1
ATOM 664 C C . SER A 1 86 ? -4.128 7.564 7.489 1.00 97.38 86 SER A C 1
ATOM 666 O O . SER A 1 86 ? -3.470 8.590 7.623 1.00 97.38 86 SER A O 1
ATOM 668 N N . TYR A 1 87 ? -3.543 6.392 7.235 1.00 97.69 87 TYR A N 1
ATOM 669 C CA . TYR A 1 87 ? -2.098 6.220 7.120 1.00 97.69 87 TYR A CA 1
ATOM 670 C C . TYR A 1 87 ? -1.757 5.161 6.079 1.00 97.69 87 TYR A C 1
ATOM 672 O O . TYR A 1 87 ? -2.411 4.121 6.012 1.00 97.69 87 TYR A O 1
ATOM 680 N N . LEU A 1 88 ? -0.697 5.396 5.301 1.00 98.19 88 LEU A N 1
ATOM 681 C CA . LEU A 1 88 ? -0.146 4.410 4.377 1.00 98.19 88 LEU A CA 1
ATOM 682 C C . LEU A 1 88 ? 1.357 4.600 4.183 1.00 98.19 88 LEU A C 1
ATOM 684 O O . LEU A 1 88 ? 1.818 5.634 3.698 1.00 98.19 88 LEU A O 1
ATOM 688 N N . ASN A 1 89 ? 2.127 3.557 4.467 1.00 97.88 89 ASN A N 1
ATOM 689 C CA . ASN A 1 89 ? 3.557 3.512 4.215 1.00 97.88 89 ASN A CA 1
ATOM 690 C C . ASN A 1 89 ? 3.976 2.170 3.614 1.00 97.88 89 ASN A C 1
ATOM 692 O O . ASN A 1 89 ? 3.555 1.104 4.058 1.00 97.88 89 ASN A O 1
ATOM 696 N N . PHE A 1 90 ? 4.892 2.223 2.652 1.00 98.19 90 PHE A N 1
ATOM 697 C CA . PHE A 1 90 ? 5.495 1.040 2.053 1.00 98.19 90 PHE A CA 1
ATOM 698 C C . PHE A 1 90 ? 6.948 0.897 2.500 1.00 98.19 90 PHE A C 1
ATOM 700 O O . PHE A 1 90 ? 7.705 1.866 2.521 1.00 98.19 90 PHE A O 1
ATOM 707 N N . THR A 1 91 ? 7.377 -0.331 2.780 1.00 97.50 91 THR A N 1
ATOM 708 C CA . THR A 1 91 ? 8.799 -0.649 2.951 1.00 97.50 91 THR A CA 1
ATOM 709 C C . THR A 1 91 ? 9.344 -1.253 1.663 1.00 97.50 91 THR A C 1
ATOM 711 O O . THR A 1 91 ? 8.934 -2.337 1.247 1.00 97.50 91 THR A O 1
ATOM 714 N N . GLY A 1 92 ? 10.309 -0.571 1.043 1.00 96.50 92 GLY A N 1
ATOM 715 C CA . GLY A 1 92 ? 10.914 -0.979 -0.227 1.00 96.50 92 GLY A CA 1
ATOM 716 C C . GLY A 1 92 ? 10.044 -0.676 -1.453 1.00 96.50 92 GLY A C 1
ATOM 717 O O . GLY A 1 92 ? 8.884 -0.292 -1.349 1.00 96.50 92 GLY A O 1
ATOM 718 N N . GLY A 1 93 ? 10.617 -0.863 -2.644 1.00 96.19 93 GLY A N 1
ATOM 719 C CA . GLY A 1 93 ? 9.993 -0.491 -3.916 1.00 96.19 93 GLY A CA 1
ATOM 720 C C . GLY A 1 93 ? 10.437 0.883 -4.426 1.00 96.19 93 GLY A C 1
ATOM 721 O O . GLY A 1 93 ? 11.502 1.371 -4.057 1.00 96.19 93 GLY A O 1
ATOM 722 N N . CYS A 1 94 ? 9.665 1.478 -5.340 1.00 97.38 94 CYS A N 1
ATOM 723 C CA . CYS A 1 94 ? 9.980 2.799 -5.889 1.00 97.38 94 CYS A CA 1
ATOM 724 C C . CYS A 1 94 ? 9.540 3.888 -4.903 1.00 97.38 94 CYS A C 1
ATOM 726 O O . CYS A 1 94 ? 8.362 4.231 -4.862 1.00 97.38 94 CYS A O 1
ATOM 728 N N . ASP A 1 95 ? 10.487 4.416 -4.129 1.00 95.19 95 ASP A N 1
ATOM 729 C CA . ASP A 1 95 ? 10.237 5.368 -3.037 1.00 95.19 95 ASP A CA 1
ATOM 730 C C . ASP A 1 95 ? 9.337 6.548 -3.448 1.00 95.19 95 ASP A C 1
ATOM 732 O O . ASP A 1 95 ? 8.284 6.757 -2.852 1.00 95.19 95 ASP A O 1
ATOM 736 N N . GLY A 1 96 ? 9.687 7.264 -4.525 1.00 97.94 96 GLY A N 1
ATOM 737 C CA . GLY A 1 96 ? 8.920 8.431 -4.975 1.00 97.94 96 GLY A CA 1
ATOM 738 C C . GLY A 1 96 ? 7.491 8.097 -5.410 1.00 97.94 96 GLY A C 1
ATOM 739 O O . GLY A 1 96 ? 6.550 8.783 -5.019 1.00 97.94 96 GLY A O 1
ATOM 740 N N . ASN A 1 97 ? 7.303 7.017 -6.173 1.00 97.62 97 ASN A N 1
ATOM 741 C CA . ASN A 1 97 ? 5.970 6.624 -6.631 1.00 97.62 97 ASN A CA 1
ATOM 742 C C . ASN A 1 97 ? 5.097 6.109 -5.480 1.00 97.62 97 ASN A C 1
ATOM 744 O O . ASN A 1 97 ? 3.904 6.378 -5.450 1.00 97.62 97 ASN A O 1
ATOM 748 N N . LEU A 1 98 ? 5.674 5.369 -4.531 1.00 97.81 98 LEU A N 1
ATOM 749 C CA . LEU A 1 98 ? 4.920 4.834 -3.396 1.00 97.81 98 LEU A CA 1
ATOM 750 C C . LEU A 1 98 ? 4.527 5.931 -2.407 1.00 97.81 98 LEU A C 1
ATOM 752 O O . LEU A 1 98 ? 3.396 5.923 -1.940 1.00 97.81 98 LEU A O 1
ATOM 756 N N . LYS A 1 99 ? 5.393 6.925 -2.180 1.00 97.81 99 LYS A N 1
ATOM 757 C CA . LYS A 1 99 ? 5.029 8.139 -1.433 1.00 97.81 99 LYS A CA 1
ATOM 758 C C . LYS A 1 99 ? 3.914 8.924 -2.119 1.00 97.81 99 LYS A C 1
ATOM 760 O O . LYS A 1 99 ? 3.006 9.396 -1.445 1.00 97.81 99 LYS A O 1
ATOM 765 N N . ALA A 1 100 ? 3.956 9.033 -3.449 1.00 98.31 100 ALA A N 1
ATOM 766 C CA . ALA A 1 100 ? 2.884 9.674 -4.204 1.00 98.31 100 ALA A CA 1
ATOM 767 C C . ALA A 1 100 ? 1.555 8.920 -4.048 1.00 98.31 100 ALA A C 1
ATOM 769 O O . ALA A 1 100 ? 0.534 9.555 -3.818 1.00 98.31 100 ALA A O 1
ATOM 770 N N . VAL A 1 101 ? 1.564 7.582 -4.115 1.00 98.25 101 VAL A N 1
ATOM 771 C CA . VAL A 1 101 ? 0.366 6.769 -3.841 1.00 98.25 101 VAL A CA 1
ATOM 772 C C . VAL A 1 101 ? -0.150 7.038 -2.429 1.00 98.25 101 VAL A C 1
ATOM 774 O O . VAL A 1 101 ? -1.316 7.388 -2.308 1.00 98.25 101 VAL A O 1
ATOM 777 N N . SER A 1 102 ? 0.707 6.966 -1.402 1.00 97.81 102 SER A N 1
ATOM 778 C CA . SER A 1 102 ? 0.328 7.262 -0.014 1.00 97.81 102 SER A CA 1
ATOM 779 C C . SER A 1 102 ? -0.389 8.604 0.126 1.00 97.81 102 SER A C 1
ATOM 781 O O . SER A 1 102 ? -1.495 8.643 0.655 1.00 97.81 102 SER A O 1
ATOM 783 N N . ALA A 1 103 ? 0.200 9.675 -0.412 1.00 98.00 103 ALA A N 1
ATOM 784 C CA . ALA A 1 103 ? -0.365 11.020 -0.332 1.00 98.00 103 ALA A CA 1
ATOM 785 C C . ALA A 1 103 ? -1.676 11.174 -1.123 1.00 98.00 103 ALA A C 1
ATOM 787 O O . ALA A 1 103 ? -2.575 11.889 -0.700 1.00 98.00 103 ALA A O 1
ATOM 788 N N . LEU A 1 104 ? -1.801 10.514 -2.279 1.00 98.25 104 LEU A N 1
ATOM 789 C CA . LEU A 1 104 ? -3.009 10.597 -3.108 1.00 98.25 104 LEU A CA 1
ATOM 790 C C . LEU A 1 104 ? -4.194 9.832 -2.517 1.00 98.25 104 LEU A C 1
ATOM 792 O O . LEU A 1 104 ? -5.330 10.139 -2.867 1.00 98.25 104 LEU A O 1
ATOM 796 N N . THR A 1 105 ? -3.934 8.823 -1.685 1.00 98.31 105 THR A N 1
ATOM 797 C CA . THR A 1 105 ? -4.969 7.970 -1.087 1.00 98.31 105 THR A CA 1
ATOM 798 C C . THR A 1 105 ? -5.342 8.352 0.344 1.00 98.31 105 THR A C 1
ATOM 800 O O . THR A 1 105 ? -6.280 7.782 0.892 1.00 98.31 105 THR A O 1
ATOM 803 N N . GLU A 1 106 ? -4.620 9.286 0.960 1.00 97.25 106 GLU A N 1
ATOM 804 C CA . GLU A 1 106 ? -4.893 9.751 2.321 1.00 97.25 106 GLU A CA 1
ATOM 805 C C . GLU A 1 106 ? -6.303 10.360 2.433 1.00 97.25 106 GLU A C 1
ATOM 807 O O . GLU A 1 106 ? -6.731 11.157 1.596 1.00 97.25 106 GLU A O 1
ATOM 812 N N . GLY A 1 107 ? -7.052 9.942 3.454 1.00 97.81 107 GLY A N 1
ATOM 813 C CA . GLY A 1 107 ? -8.428 10.370 3.711 1.00 97.81 107 GLY A CA 1
ATOM 814 C C . GLY A 1 107 ? -9.472 9.824 2.730 1.00 97.81 107 GLY A C 1
ATOM 815 O O . GLY A 1 107 ? -10.636 10.226 2.802 1.00 97.81 107 GLY A O 1
ATOM 816 N N . MET A 1 108 ? -9.096 8.930 1.812 1.00 98.31 108 MET A N 1
ATOM 817 C CA . MET A 1 108 ? -10.036 8.317 0.874 1.00 98.31 108 MET A CA 1
ATOM 818 C C . MET A 1 108 ? -10.759 7.112 1.480 1.00 98.31 108 MET A C 1
ATOM 820 O O . MET A 1 108 ? -10.169 6.339 2.235 1.00 98.31 108 MET A O 1
ATOM 824 N N . GLU A 1 109 ? -12.019 6.921 1.080 1.00 98.50 109 GLU A N 1
ATOM 825 C CA . GLU A 1 109 ? -12.791 5.702 1.353 1.00 98.50 109 GLU A CA 1
ATOM 826 C C . GLU A 1 109 ? -12.062 4.473 0.793 1.00 98.50 109 GLU A C 1
ATOM 828 O O . GLU A 1 109 ? -11.583 4.497 -0.350 1.00 98.50 109 GLU A O 1
ATOM 833 N N . LEU A 1 110 ? -12.005 3.381 1.565 1.00 98.44 110 LEU A N 1
ATOM 834 C CA . LEU A 1 110 ? -11.269 2.175 1.156 1.00 98.44 110 LEU A CA 1
ATOM 835 C C . LEU A 1 110 ? -11.758 1.625 -0.190 1.00 98.44 110 LEU A C 1
ATOM 837 O O . LEU A 1 110 ? -10.953 1.255 -1.050 1.00 98.44 110 LEU A O 1
ATOM 841 N N . GLU A 1 111 ? -13.070 1.648 -0.407 1.00 98.25 111 GLU A N 1
ATOM 842 C CA . GLU A 1 111 ? -13.691 1.109 -1.615 1.00 98.25 111 GLU A CA 1
ATOM 843 C C . GLU A 1 111 ? -13.329 1.914 -2.870 1.00 98.25 111 GLU A C 1
ATOM 845 O O . GLU A 1 111 ? -13.149 1.363 -3.960 1.00 98.25 111 GLU A O 1
ATOM 850 N N . ASP A 1 112 ? -13.117 3.223 -2.721 1.00 98.56 112 ASP A N 1
ATOM 851 C CA . ASP A 1 112 ? -12.656 4.077 -3.811 1.00 98.56 112 ASP A CA 1
ATOM 852 C C . ASP A 1 112 ? -11.200 3.806 -4.179 1.00 98.56 112 ASP A C 1
ATOM 854 O O . ASP A 1 112 ? -10.857 3.808 -5.367 1.00 98.56 112 ASP A O 1
ATOM 858 N N . ILE A 1 113 ? -10.348 3.544 -3.185 1.00 98.62 113 ILE A N 1
ATOM 859 C CA . ILE A 1 113 ? -8.953 3.150 -3.406 1.00 98.62 113 ILE A CA 1
ATOM 860 C C . ILE A 1 113 ? -8.913 1.813 -4.148 1.00 98.62 113 ILE A C 1
ATOM 862 O O . ILE A 1 113 ? -8.246 1.703 -5.180 1.00 98.62 113 ILE A O 1
ATOM 866 N N . ILE A 1 114 ? -9.669 0.820 -3.668 1.00 98.75 114 ILE A N 1
ATOM 867 C CA . ILE A 1 114 ? -9.787 -0.501 -4.295 1.00 98.75 114 ILE A CA 1
ATOM 868 C C . ILE A 1 114 ? -10.237 -0.359 -5.752 1.00 98.75 114 ILE A C 1
ATOM 870 O O . ILE A 1 114 ? -9.599 -0.899 -6.657 1.00 98.75 114 ILE A O 1
ATOM 874 N N . ARG A 1 115 ? -11.289 0.423 -6.001 1.00 98.62 115 ARG A N 1
ATOM 875 C CA . ARG A 1 115 ? -11.820 0.663 -7.346 1.00 98.62 115 ARG A CA 1
ATOM 876 C C . ARG A 1 115 ? -10.814 1.335 -8.284 1.00 98.62 115 ARG A C 1
ATOM 878 O O . ARG A 1 115 ? -10.788 1.012 -9.468 1.00 98.62 115 ARG A O 1
ATOM 885 N N . LYS A 1 116 ? -10.011 2.282 -7.788 1.00 98.06 116 LYS A N 1
ATOM 886 C CA . LYS A 1 116 ? -9.048 3.045 -8.604 1.00 98.06 116 LYS A CA 1
ATOM 887 C C . LYS A 1 116 ? -7.768 2.275 -8.911 1.00 98.06 116 LYS A C 1
ATOM 889 O O . LYS A 1 116 ? -7.193 2.484 -9.977 1.00 98.06 116 LYS A O 1
ATOM 894 N N . LEU A 1 117 ? -7.294 1.461 -7.970 1.00 98.44 117 LEU A N 1
ATOM 895 C CA . LEU A 1 117 ? -5.948 0.886 -8.020 1.00 98.44 117 LEU A CA 1
ATOM 896 C C . LEU A 1 117 ? -5.918 -0.613 -8.343 1.00 98.44 117 LEU A C 1
ATOM 898 O O . LEU A 1 117 ? -4.871 -1.119 -8.759 1.00 98.44 117 LEU A O 1
ATOM 902 N N . SER A 1 118 ? -7.039 -1.325 -8.192 1.00 98.38 118 SER A N 1
ATOM 903 C CA . SER A 1 118 ? -7.074 -2.767 -8.429 1.00 98.38 118 SER A CA 1
ATOM 904 C C . SER A 1 118 ? -6.837 -3.100 -9.905 1.00 98.38 118 SER A C 1
ATOM 906 O O . SER A 1 118 ? -7.360 -2.457 -10.813 1.00 98.38 118 SER A O 1
ATOM 908 N N . GLY A 1 119 ? -6.026 -4.127 -10.144 1.00 97.94 119 GLY A N 1
ATOM 909 C CA . GLY A 1 119 ? -5.643 -4.603 -11.468 1.00 97.94 119 GLY A CA 1
ATOM 910 C C . GLY A 1 119 ? -4.486 -3.836 -12.112 1.00 97.94 119 GLY A C 1
ATOM 911 O O . GLY A 1 119 ? -4.032 -4.233 -13.186 1.00 97.94 119 GLY A O 1
ATOM 912 N N . ILE A 1 120 ? -3.962 -2.772 -11.488 1.00 97.94 120 ILE A N 1
ATOM 913 C CA . ILE A 1 120 ? -2.772 -2.085 -12.007 1.00 97.94 120 ILE A CA 1
ATOM 914 C C . ILE A 1 120 ? -1.578 -3.045 -11.939 1.00 97.94 120 ILE A C 1
ATOM 916 O O . ILE A 1 120 ? -1.232 -3.570 -10.880 1.00 97.94 120 ILE A O 1
ATOM 920 N N . THR A 1 121 ? -0.906 -3.257 -13.068 1.00 98.12 121 THR A N 1
ATOM 921 C CA . THR A 1 121 ? 0.257 -4.149 -13.180 1.00 98.12 121 THR A CA 1
ATOM 922 C C . THR A 1 121 ? 1.569 -3.369 -13.275 1.00 98.12 121 THR A C 1
ATOM 924 O O . THR A 1 121 ? 1.595 -2.179 -13.587 1.00 98.12 121 THR A O 1
ATOM 927 N N . CYS A 1 122 ? 2.693 -4.027 -12.971 1.00 97.12 122 CYS A N 1
ATOM 928 C CA . CYS A 1 122 ? 4.028 -3.426 -13.041 1.00 97.12 122 CYS A CA 1
ATOM 929 C C . CYS A 1 122 ? 4.929 -4.197 -14.019 1.00 97.12 122 CYS A C 1
ATOM 931 O O . CYS A 1 122 ? 5.487 -5.250 -13.691 1.00 97.12 122 CYS A O 1
ATOM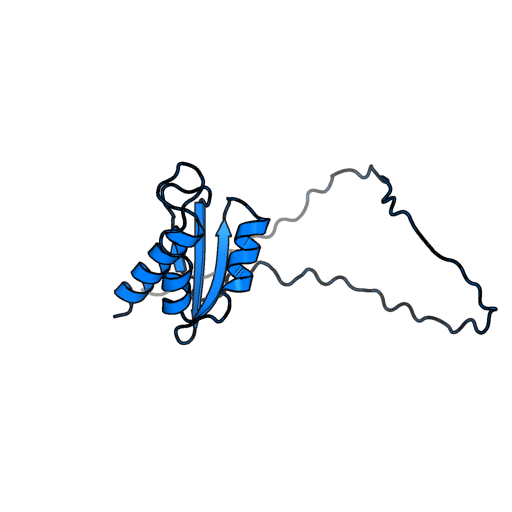 933 N N . GLY A 1 123 ? 5.103 -3.659 -15.228 1.00 95.69 123 GLY A N 1
ATOM 934 C CA . GLY A 1 123 ? 5.919 -4.282 -16.272 1.00 95.69 123 GLY A CA 1
ATOM 935 C C . GLY A 1 123 ? 5.373 -5.655 -16.673 1.00 95.69 123 GLY A C 1
ATOM 936 O O . GLY A 1 123 ? 4.243 -5.763 -17.124 1.00 95.69 123 GLY A O 1
ATOM 937 N N . LYS A 1 124 ? 6.179 -6.713 -16.504 1.00 96.75 124 LYS A N 1
ATOM 938 C CA . LYS A 1 124 ? 5.787 -8.105 -16.814 1.00 96.75 124 LYS A CA 1
ATOM 939 C C . LYS A 1 124 ? 5.076 -8.827 -15.658 1.00 96.75 124 LYS A C 1
ATOM 941 O O . LYS A 1 124 ? 4.761 -10.005 -15.784 1.00 96.75 124 LYS A O 1
ATOM 946 N N . LYS A 1 125 ? 4.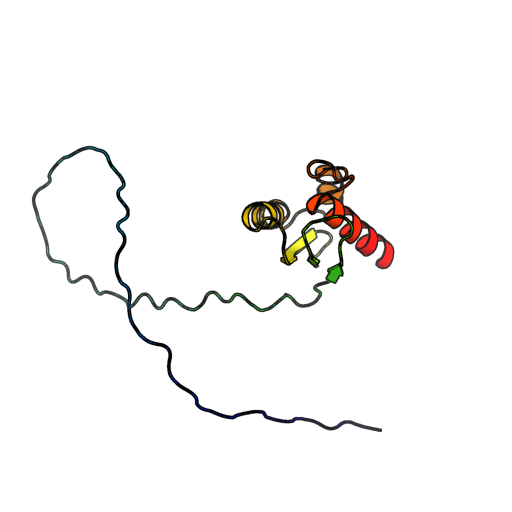900 -8.173 -14.507 1.00 97.00 125 LYS A N 1
ATOM 947 C CA . LYS A 1 125 ? 4.263 -8.772 -13.325 1.00 97.00 125 LYS A CA 1
ATOM 948 C C . LYS A 1 125 ? 2.747 -8.741 -13.483 1.00 97.00 125 LYS A C 1
ATOM 950 O O . LYS A 1 125 ? 2.211 -7.770 -13.999 1.00 97.00 125 LYS A O 1
ATOM 955 N N . SER A 1 126 ? 2.059 -9.750 -12.958 1.00 97.44 126 SER A N 1
ATOM 956 C CA . SER A 1 126 ? 0.590 -9.817 -12.949 1.00 97.44 126 SER A CA 1
ATOM 957 C C . SER A 1 126 ? -0.075 -8.903 -11.909 1.00 97.44 126 SER A C 1
ATOM 959 O O . SER A 1 126 ? -1.290 -8.925 -11.782 1.00 97.44 126 SER A O 1
ATOM 961 N N . THR A 1 127 ? 0.706 -8.135 -11.144 1.00 98.44 127 THR A N 1
ATOM 962 C CA . THR A 1 127 ? 0.246 -7.240 -10.070 1.00 98.44 127 THR A CA 1
ATOM 963 C C . THR A 1 127 ? 1.257 -6.098 -9.872 1.00 98.44 127 THR A C 1
ATOM 965 O O . THR A 1 127 ? 2.315 -6.055 -10.519 1.00 98.44 127 THR A O 1
ATOM 968 N N . SER A 1 128 ? 0.950 -5.156 -8.985 1.00 98.44 128 SER A N 1
ATOM 969 C CA . SER A 1 128 ? 1.794 -4.019 -8.613 1.00 98.44 128 SER A CA 1
ATOM 970 C C . SER A 1 128 ? 1.640 -3.677 -7.129 1.00 98.44 128 SER A C 1
ATOM 972 O O . SER A 1 128 ? 0.740 -4.173 -6.464 1.00 98.44 128 SER A O 1
ATOM 974 N N . CYS A 1 129 ? 2.524 -2.838 -6.580 1.00 98.44 129 CYS A N 1
ATOM 975 C CA . CYS A 1 129 ? 2.397 -2.387 -5.190 1.00 98.44 129 CYS A CA 1
ATOM 976 C C . CYS A 1 129 ? 1.030 -1.744 -4.870 1.00 98.44 129 CYS A C 1
ATOM 978 O O . CYS A 1 129 ? 0.462 -2.124 -3.850 1.00 98.44 129 CYS A O 1
ATOM 980 N N . PRO A 1 130 ? 0.477 -0.825 -5.696 1.00 98.19 130 PRO A N 1
ATOM 981 C CA . PRO A 1 130 ? -0.864 -0.295 -5.445 1.00 98.19 130 PRO A CA 1
ATOM 982 C C . PRO A 1 130 ? -1.971 -1.349 -5.601 1.00 98.19 130 PRO A C 1
ATOM 984 O O . PRO A 1 130 ? -2.933 -1.315 -4.848 1.00 98.19 130 PRO A O 1
ATOM 987 N N . ASP A 1 131 ? -1.829 -2.332 -6.493 1.00 98.69 131 ASP A N 1
ATOM 988 C CA . ASP A 1 131 ? -2.795 -3.439 -6.574 1.00 98.69 131 ASP A CA 1
ATOM 989 C C . ASP A 1 131 ? -2.728 -4.360 -5.337 1.00 98.69 131 ASP A C 1
ATOM 991 O O . ASP A 1 131 ? -3.753 -4.775 -4.804 1.00 98.69 131 ASP A O 1
ATOM 995 N N . GLN A 1 132 ? -1.530 -4.610 -4.797 1.00 98.75 132 GLN A N 1
ATOM 996 C CA . GLN A 1 132 ? -1.358 -5.353 -3.542 1.00 98.75 132 GLN A CA 1
ATOM 997 C C . GLN A 1 132 ? -1.902 -4.597 -2.321 1.00 98.75 132 GLN A C 1
ATOM 999 O O . GLN A 1 132 ? -2.356 -5.239 -1.378 1.00 98.75 132 GLN A O 1
ATOM 1004 N N . LEU A 1 133 ? -1.917 -3.259 -2.340 1.00 98.69 133 LEU A N 1
ATOM 1005 C CA . LEU A 1 133 ? -2.661 -2.481 -1.345 1.00 98.69 133 LEU A CA 1
ATOM 1006 C C . LEU A 1 133 ? -4.159 -2.813 -1.415 1.00 98.69 133 LEU A C 1
ATOM 1008 O O . LEU A 1 133 ? -4.775 -3.015 -0.377 1.00 98.69 133 LEU A O 1
ATOM 1012 N N . CYS A 1 134 ? -4.747 -2.950 -2.608 1.00 98.75 134 CYS A N 1
ATOM 1013 C CA . CYS A 1 134 ? -6.152 -3.350 -2.731 1.00 98.75 134 CYS A CA 1
ATOM 1014 C C . CYS A 1 134 ? -6.423 -4.749 -2.164 1.00 98.75 134 CYS A C 1
ATOM 1016 O O . CYS A 1 134 ? -7.514 -4.988 -1.655 1.00 98.75 134 CYS A O 1
ATOM 1018 N N . CYS A 1 135 ? -5.470 -5.683 -2.253 1.00 98.56 135 CYS A N 1
ATOM 1019 C CA . CYS A 1 135 ? -5.581 -6.974 -1.567 1.00 98.56 135 CYS A CA 1
ATOM 1020 C C . CYS A 1 135 ? -5.622 -6.785 -0.046 1.00 98.56 135 CYS A C 1
ATOM 1022 O O . CYS A 1 135 ? -6.544 -7.285 0.590 1.00 98.56 135 CYS A O 1
ATOM 1024 N N . ALA A 1 136 ? -4.690 -6.000 0.504 1.00 98.44 136 ALA A N 1
ATOM 1025 C CA . ALA A 1 136 ? -4.620 -5.715 1.937 1.00 98.44 136 ALA A CA 1
ATOM 1026 C C . ALA A 1 136 ? -5.911 -5.074 2.475 1.00 98.44 136 ALA A C 1
ATOM 1028 O O . ALA A 1 136 ? -6.426 -5.487 3.508 1.00 98.44 136 ALA A O 1
ATOM 1029 N N . LEU A 1 137 ? -6.469 -4.099 1.748 1.00 98.56 137 LEU A N 1
ATOM 1030 C CA . LEU A 1 137 ? -7.705 -3.424 2.149 1.00 98.56 137 LEU A CA 1
ATOM 1031 C C . LEU A 1 137 ? -8.923 -4.354 2.103 1.00 98.56 137 LEU A C 1
ATOM 1033 O O . LEU A 1 137 ? -9.760 -4.295 2.996 1.00 98.56 137 LEU A O 1
ATOM 1037 N N . ARG A 1 138 ? -9.023 -5.240 1.103 1.00 98.38 138 ARG A N 1
ATOM 1038 C CA . ARG A 1 138 ? -10.106 -6.238 1.051 1.00 98.38 138 ARG A CA 1
ATOM 1039 C C . ARG A 1 138 ? -10.014 -7.242 2.194 1.00 98.38 138 ARG A C 1
ATOM 1041 O O . ARG A 1 138 ? -11.040 -7.594 2.762 1.00 98.38 138 ARG A O 1
ATOM 1048 N N . GLU A 1 139 ? -8.806 -7.703 2.521 1.00 97.88 139 GLU A N 1
ATOM 1049 C CA . GLU A 1 139 ? -8.587 -8.578 3.679 1.00 97.88 139 GLU A CA 1
ATOM 1050 C C . GLU A 1 139 ? -9.024 -7.880 4.972 1.00 97.88 139 GLU A C 1
ATOM 1052 O O . GLU A 1 139 ? -9.820 -8.441 5.717 1.00 97.88 139 GLU A O 1
ATOM 1057 N N . TYR A 1 140 ? -8.619 -6.621 5.166 1.00 97.44 140 TYR A N 1
ATOM 1058 C CA . TYR A 1 140 ? -9.035 -5.818 6.316 1.00 97.44 140 TYR A CA 1
ATOM 1059 C C . TYR A 1 140 ? -10.559 -5.668 6.436 1.00 97.44 140 TYR A C 1
ATOM 1061 O O . TYR A 1 140 ? -11.105 -5.841 7.522 1.00 97.44 140 TYR A O 1
ATOM 1069 N N . ILE A 1 141 ? -11.251 -5.359 5.332 1.00 97.00 141 ILE A N 1
ATOM 1070 C CA . ILE A 1 141 ? -12.716 -5.221 5.321 1.00 97.00 141 ILE A CA 1
ATOM 1071 C C . ILE A 1 141 ? -13.374 -6.545 5.728 1.00 97.00 141 ILE A C 1
ATOM 1073 O O . ILE A 1 141 ? -14.208 -6.555 6.626 1.00 97.00 141 ILE A O 1
ATOM 1077 N N . ASN A 1 142 ? -12.941 -7.664 5.140 1.00 95.75 142 ASN A N 1
ATOM 1078 C CA . ASN A 1 142 ? -13.514 -8.983 5.418 1.00 95.75 142 ASN A CA 1
ATOM 1079 C C . ASN A 1 142 ? -13.282 -9.468 6.861 1.00 95.75 142 ASN A C 1
ATOM 1081 O O . ASN A 1 142 ? -14.055 -10.280 7.354 1.00 95.75 142 ASN A O 1
ATOM 1085 N N . GLU A 1 143 ? -12.210 -9.034 7.529 1.00 91.88 143 GLU A N 1
ATOM 1086 C CA . GLU A 1 143 ? -11.932 -9.400 8.928 1.00 91.88 143 GLU A CA 1
ATOM 1087 C C . GLU A 1 143 ? -12.749 -8.589 9.947 1.00 91.88 143 GLU A C 1
ATOM 1089 O O . GLU A 1 143 ? -12.833 -8.979 11.115 1.00 91.88 143 GLU A O 1
ATOM 1094 N N . LYS A 1 144 ? -13.305 -7.441 9.541 1.00 82.44 144 LYS A N 1
ATOM 1095 C CA . LYS A 1 144 ? -14.073 -6.534 10.411 1.00 82.44 144 LYS A CA 1
ATOM 1096 C C . LYS A 1 144 ? -15.592 -6.664 10.252 1.00 82.44 144 LYS A C 1
ATOM 1098 O O . LYS A 1 144 ? -16.308 -6.033 11.032 1.00 82.44 144 LYS A O 1
ATOM 1103 N N . GLU A 1 145 ? -16.061 -7.456 9.288 1.00 63.38 145 GLU A N 1
ATOM 1104 C CA . GLU A 1 145 ? -17.463 -7.892 9.149 1.00 63.38 145 GLU A CA 1
ATOM 1105 C C . GLU A 1 145 ? -17.789 -9.088 10.060 1.00 63.38 145 GLU A C 1
ATOM 1107 O O . GLU A 1 145 ? -18.894 -9.079 10.653 1.00 63.38 145 GLU A O 1
#

Organism: NCBI:txid1121451